Protein AF-A0A699RQ61-F1 (afdb_monomer)

Structure (mmCIF, N/CA/C/O backbone):
data_AF-A0A699RQ61-F1
#
_entry.id   AF-A0A699RQ61-F1
#
loop_
_atom_site.group_PDB
_atom_site.id
_atom_site.type_symbol
_atom_site.label_atom_id
_atom_site.label_alt_id
_atom_site.label_comp_id
_atom_site.label_asym_id
_atom_site.label_entity_id
_atom_site.label_seq_id
_atom_site.pdbx_PDB_ins_code
_atom_site.Cartn_x
_atom_site.Cartn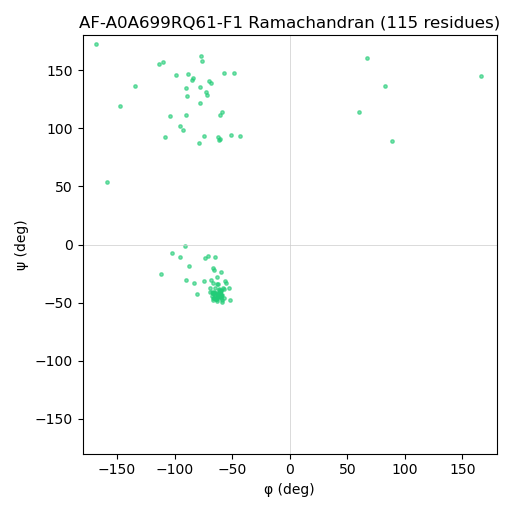_y
_atom_site.Cartn_z
_atom_site.occupancy
_atom_site.B_iso_or_equiv
_atom_site.auth_seq_id
_atom_site.auth_comp_id
_atom_site.auth_asym_id
_atom_site.auth_atom_id
_atom_site.pdbx_PDB_model_num
ATOM 1 N N . PHE A 1 1 ? 15.599 -38.961 -57.613 1.00 45.06 1 PHE A N 1
ATOM 2 C CA . PHE A 1 1 ? 15.545 -37.673 -58.324 1.00 45.06 1 PHE A CA 1
ATOM 3 C C . PHE A 1 1 ? 16.041 -36.594 -57.373 1.00 45.06 1 PHE A C 1
ATOM 5 O O . PHE A 1 1 ? 15.397 -36.351 -56.363 1.00 45.06 1 PHE A O 1
ATOM 12 N N . ARG A 1 2 ? 17.267 -36.105 -57.603 1.00 46.19 2 ARG A N 1
ATOM 13 C CA . ARG A 1 2 ? 17.921 -35.029 -56.843 1.00 46.19 2 ARG A CA 1
ATOM 14 C C . ARG A 1 2 ? 17.550 -33.711 -57.520 1.00 46.19 2 ARG A C 1
ATOM 16 O O . ARG A 1 2 ? 18.055 -33.476 -58.610 1.00 46.19 2 ARG A O 1
ATOM 23 N N . ASP A 1 3 ? 16.749 -32.876 -56.872 1.00 45.38 3 ASP A N 1
ATOM 24 C CA . ASP A 1 3 ? 16.648 -31.461 -57.237 1.00 45.38 3 ASP A CA 1
ATOM 25 C C . ASP A 1 3 ? 17.592 -30.676 -56.330 1.00 45.38 3 ASP A C 1
ATOM 27 O O . ASP A 1 3 ? 17.337 -30.479 -55.143 1.00 45.38 3 ASP A O 1
ATOM 31 N N . SER A 1 4 ? 18.739 -30.305 -56.893 1.00 57.41 4 SER A N 1
ATOM 32 C CA . SER A 1 4 ? 19.720 -29.423 -56.272 1.00 57.41 4 SER A CA 1
ATOM 33 C C . SER A 1 4 ? 19.583 -28.061 -56.937 1.00 57.41 4 SER A C 1
ATOM 35 O O . SER A 1 4 ? 19.897 -27.916 -58.113 1.00 57.41 4 SER A O 1
ATOM 37 N N . TYR A 1 5 ? 19.083 -27.078 -56.196 1.00 56.44 5 TYR A N 1
ATOM 38 C CA . TYR A 1 5 ? 19.019 -25.691 -56.642 1.00 56.44 5 TYR A CA 1
ATOM 39 C C . TYR A 1 5 ? 20.411 -25.053 -56.501 1.00 56.44 5 TYR A C 1
ATOM 41 O O . TYR A 1 5 ? 20.965 -25.029 -55.401 1.00 56.44 5 TYR A O 1
ATOM 49 N N . GLU A 1 6 ? 20.983 -24.552 -57.599 1.00 54.09 6 GLU A N 1
ATOM 50 C CA . GLU A 1 6 ? 22.191 -23.716 -57.591 1.00 54.09 6 GLU A CA 1
ATOM 51 C C . GLU A 1 6 ? 21.807 -22.234 -57.463 1.00 54.09 6 GLU A C 1
ATOM 53 O O . GLU A 1 6 ? 20.994 -21.719 -58.229 1.00 54.09 6 GLU A O 1
ATOM 58 N N . ALA A 1 7 ? 22.405 -21.538 -56.494 1.00 52.31 7 ALA A N 1
ATOM 59 C CA . ALA A 1 7 ? 22.310 -20.086 -56.369 1.00 52.31 7 ALA A CA 1
ATOM 60 C C . ALA A 1 7 ? 23.460 -19.413 -57.149 1.00 52.31 7 ALA A C 1
ATOM 62 O O . ALA A 1 7 ? 24.608 -19.838 -56.985 1.00 52.31 7 ALA A O 1
ATOM 63 N N . PRO A 1 8 ? 23.205 -18.351 -57.939 1.00 48.06 8 PRO A N 1
ATOM 64 C CA . PRO A 1 8 ? 24.269 -17.590 -58.584 1.00 48.06 8 PRO A CA 1
ATOM 65 C C . PRO A 1 8 ? 25.070 -16.794 -57.552 1.00 48.06 8 PRO A C 1
ATOM 67 O O . PRO A 1 8 ? 24.506 -16.219 -56.618 1.00 48.06 8 PRO A O 1
ATOM 70 N N . LYS A 1 9 ? 26.385 -16.737 -57.752 1.00 43.34 9 LYS A N 1
ATOM 71 C CA . LYS A 1 9 ? 27.310 -15.909 -56.985 1.00 43.34 9 LYS A CA 1
ATOM 72 C C . LYS A 1 9 ? 27.857 -14.756 -57.857 1.00 43.34 9 LYS A C 1
ATOM 74 O O . LYS A 1 9 ? 27.974 -14.930 -59.068 1.00 43.34 9 LYS A O 1
ATOM 79 N N . GLU A 1 10 ? 28.304 -13.696 -57.165 1.00 40.94 10 GLU A N 1
ATOM 80 C CA . GLU A 1 10 ? 29.367 -12.720 -57.549 1.00 40.94 10 GLU A CA 1
ATOM 81 C C . GLU A 1 10 ? 28.868 -11.580 -58.479 1.00 40.94 10 GLU A C 1
ATOM 83 O O . GLU A 1 10 ? 28.096 -11.822 -59.395 1.00 40.94 10 GLU A O 1
ATOM 88 N N . ASP A 1 11 ? 29.189 -10.288 -58.340 1.00 38.84 11 ASP A N 1
ATOM 89 C CA . ASP A 1 11 ? 30.093 -9.558 -57.447 1.00 38.84 11 ASP A CA 1
ATOM 90 C C . ASP A 1 11 ? 29.847 -8.031 -57.531 1.00 38.84 11 ASP A C 1
ATOM 92 O O . ASP A 1 11 ? 29.077 -7.530 -58.349 1.00 38.84 11 ASP A O 1
ATOM 96 N N . ALA A 1 12 ? 30.522 -7.311 -56.635 1.00 46.47 12 ALA A N 1
ATOM 97 C CA . ALA A 1 12 ? 30.447 -5.892 -56.290 1.00 46.47 12 ALA A CA 1
ATOM 98 C C . ALA A 1 12 ? 30.467 -4.831 -57.418 1.00 46.47 12 ALA A C 1
ATOM 100 O O . ALA A 1 12 ? 31.248 -4.899 -58.363 1.00 46.47 12 ALA A O 1
ATOM 101 N N . ALA A 1 13 ? 29.757 -3.718 -57.169 1.00 39.75 13 ALA A N 1
ATOM 102 C CA . ALA A 1 13 ? 30.168 -2.379 -57.600 1.00 39.75 13 ALA A CA 1
ATOM 103 C C . ALA A 1 13 ? 29.720 -1.296 -56.593 1.00 39.75 13 ALA A C 1
ATOM 105 O O . ALA A 1 13 ? 28.540 -1.108 -56.302 1.00 39.75 13 ALA A O 1
ATOM 106 N N . THR A 1 14 ? 30.720 -0.604 -56.057 1.00 36.28 14 THR A N 1
ATOM 107 C CA . THR A 1 14 ? 30.697 0.557 -55.157 1.00 36.28 14 THR A CA 1
ATOM 108 C C . THR A 1 14 ? 30.164 1.817 -55.852 1.00 36.28 14 THR A C 1
ATOM 110 O O . THR A 1 14 ? 30.605 2.097 -56.961 1.00 36.28 14 THR A O 1
ATOM 113 N N . ALA A 1 15 ? 29.325 2.628 -55.185 1.00 36.41 15 ALA A N 1
ATOM 114 C CA . ALA A 1 15 ? 29.642 4.028 -54.828 1.00 36.41 15 ALA A CA 1
ATOM 115 C C . ALA A 1 15 ? 28.434 4.875 -54.368 1.00 36.41 15 ALA A C 1
ATOM 117 O O . ALA A 1 15 ? 27.353 4.842 -54.944 1.00 36.41 15 ALA A O 1
ATOM 118 N N . SER A 1 16 ? 28.760 5.762 -53.422 1.00 38.12 16 SER A N 1
ATOM 119 C CA . SER A 1 16 ? 28.262 7.138 -53.288 1.00 38.12 16 SER A CA 1
ATOM 120 C C . SER A 1 16 ? 26.980 7.406 -52.486 1.00 38.12 16 SER A C 1
ATOM 122 O O . SER A 1 16 ? 25.876 7.494 -53.004 1.00 38.12 16 SER A O 1
ATOM 124 N N . ASP A 1 17 ? 27.225 7.613 -51.192 1.00 37.31 17 ASP A N 1
ATOM 125 C CA . ASP A 1 17 ? 26.900 8.823 -50.425 1.00 37.31 17 ASP A CA 1
ATOM 126 C C . ASP A 1 17 ? 25.438 9.294 -50.292 1.00 37.31 17 ASP A C 1
ATOM 128 O O . ASP A 1 17 ? 24.787 9.788 -51.208 1.00 37.31 17 ASP A O 1
ATOM 132 N N . GLY A 1 18 ? 24.970 9.232 -49.046 1.00 40.03 18 GLY A N 1
ATOM 133 C CA . GLY A 1 18 ? 23.689 9.741 -48.572 1.00 40.03 18 GLY A CA 1
ATOM 134 C C . GLY A 1 18 ? 23.747 9.959 -47.064 1.00 40.03 18 GLY A C 1
ATOM 135 O O . GLY A 1 18 ? 22.958 9.404 -46.302 1.00 40.03 18 GLY A O 1
ATOM 136 N N . PHE A 1 19 ? 24.750 10.717 -46.620 1.00 45.16 19 PHE A N 1
ATOM 137 C CA . PHE A 1 19 ? 24.949 11.148 -45.241 1.00 45.16 19 PHE A CA 1
ATOM 138 C C . PHE A 1 19 ? 23.771 12.002 -44.743 1.00 45.16 19 PHE A C 1
ATOM 140 O O . PHE A 1 19 ? 23.779 13.227 -44.822 1.00 45.16 19 PHE A O 1
ATOM 147 N N . ALA A 1 20 ? 22.772 11.358 -44.142 1.00 42.72 20 ALA A N 1
ATOM 148 C CA . ALA A 1 20 ? 21.842 12.005 -43.225 1.00 42.72 20 ALA A CA 1
ATOM 149 C C . ALA A 1 20 ? 22.150 11.521 -41.803 1.00 42.72 20 ALA A C 1
ATOM 151 O O . ALA A 1 20 ? 21.666 10.487 -41.344 1.00 42.72 20 ALA A O 1
ATOM 152 N N . LYS A 1 21 ? 23.002 12.288 -41.110 1.00 52.03 21 LYS A N 1
ATOM 153 C CA . LYS A 1 21 ? 23.309 12.192 -39.675 1.00 52.03 21 LYS A CA 1
ATOM 154 C C . LYS A 1 21 ? 22.036 11.982 -38.840 1.00 52.03 21 LYS A C 1
ATOM 156 O O . LYS A 1 21 ? 21.441 12.939 -38.350 1.00 52.03 21 LYS A O 1
ATOM 161 N N . LYS A 1 22 ? 21.684 10.732 -38.539 1.00 47.88 22 LYS A N 1
ATOM 162 C CA . LYS A 1 22 ? 21.016 10.416 -37.274 1.00 47.88 22 LYS A CA 1
ATOM 163 C C . LYS A 1 22 ? 22.110 10.035 -36.300 1.00 47.88 22 LYS A C 1
ATOM 165 O O . LYS A 1 22 ? 22.652 8.938 -36.346 1.00 47.88 22 LYS A O 1
ATOM 170 N N . LYS A 1 23 ? 22.482 11.025 -35.487 1.00 43.88 23 LYS A N 1
ATOM 171 C CA . LYS A 1 23 ? 23.455 10.948 -34.398 1.00 43.88 23 LYS A CA 1
ATOM 172 C C . LYS A 1 23 ? 23.085 9.758 -33.514 1.00 43.88 23 LYS A C 1
ATOM 174 O O . LYS A 1 23 ? 22.209 9.856 -32.659 1.00 43.88 23 LYS A O 1
ATOM 179 N N . GLY A 1 24 ? 23.711 8.622 -33.810 1.00 43.56 24 GLY A N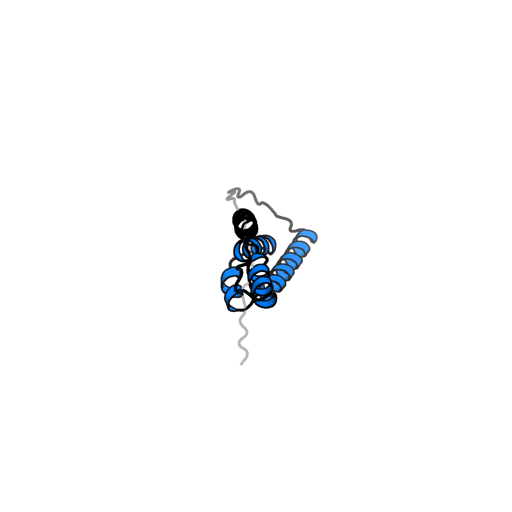 1
ATOM 180 C CA . GLY A 1 24 ? 23.571 7.390 -33.067 1.00 43.56 24 GLY A CA 1
ATOM 181 C C . GLY A 1 24 ? 23.990 7.661 -31.637 1.00 43.56 24 GLY A C 1
ATOM 182 O O . GLY A 1 24 ? 25.152 7.952 -31.360 1.00 43.56 24 GLY A O 1
ATOM 183 N N . ARG A 1 25 ? 23.036 7.576 -30.714 1.00 46.50 25 ARG A N 1
ATOM 184 C CA . ARG A 1 25 ? 23.386 7.252 -29.343 1.00 46.50 25 ARG A CA 1
ATOM 185 C C . ARG A 1 25 ? 23.607 5.748 -29.343 1.00 46.50 25 ARG A C 1
ATOM 187 O O . ARG A 1 25 ? 22.668 4.987 -29.139 1.00 46.50 25 ARG A O 1
ATOM 194 N N . THR A 1 26 ? 24.833 5.331 -29.642 1.00 43.16 26 THR A N 1
ATOM 195 C CA . THR A 1 26 ? 25.306 3.988 -29.312 1.00 43.16 26 THR A CA 1
ATOM 196 C C . THR A 1 26 ? 25.240 3.887 -27.794 1.00 43.16 26 THR A C 1
ATOM 198 O O . THR A 1 26 ? 26.146 4.319 -27.087 1.00 43.16 26 THR A O 1
ATOM 201 N N . VAL A 1 27 ? 24.098 3.438 -27.275 1.00 55.00 27 VAL A N 1
ATOM 202 C CA . VAL A 1 27 ? 23.961 3.068 -25.871 1.00 55.00 27 VAL A CA 1
ATOM 203 C C . VAL A 1 27 ? 24.680 1.734 -25.756 1.00 55.00 27 VAL A C 1
ATOM 205 O O . VAL A 1 27 ? 24.115 0.689 -26.062 1.00 55.00 27 VAL A O 1
ATOM 208 N N . THR A 1 28 ? 25.960 1.774 -25.397 1.00 54.16 28 THR A N 1
ATOM 209 C CA . THR A 1 28 ? 26.676 0.595 -24.915 1.00 54.16 28 THR A CA 1
ATOM 210 C C . THR A 1 28 ? 25.982 0.159 -23.629 1.00 54.16 28 THR A C 1
ATOM 212 O O . THR A 1 28 ? 26.256 0.712 -22.566 1.00 54.16 28 THR A O 1
ATOM 215 N N . VAL A 1 29 ? 25.015 -0.756 -23.739 1.00 67.94 29 VAL A N 1
ATOM 216 C CA . VAL A 1 29 ? 24.378 -1.387 -22.580 1.00 67.94 29 VAL A CA 1
ATOM 217 C C . VAL A 1 29 ? 25.482 -2.114 -21.830 1.00 67.94 29 VAL A C 1
ATOM 219 O O . VAL A 1 29 ? 26.079 -3.057 -22.350 1.00 67.94 29 VAL A O 1
ATOM 222 N N . THR A 1 30 ? 25.807 -1.618 -20.643 1.00 79.94 30 THR A N 1
ATOM 223 C CA . THR A 1 30 ? 26.854 -2.208 -19.814 1.00 79.94 30 THR A CA 1
ATOM 224 C C . THR A 1 30 ? 26.328 -3.486 -19.156 1.00 79.94 30 THR A C 1
ATOM 226 O O . THR A 1 30 ? 25.118 -3.674 -18.994 1.00 79.94 30 THR A O 1
ATOM 229 N N . THR A 1 31 ? 27.222 -4.385 -18.739 1.00 80.19 31 THR A N 1
ATOM 230 C CA . THR A 1 31 ? 26.842 -5.602 -17.996 1.00 80.19 31 THR A CA 1
ATOM 231 C C . THR A 1 31 ? 26.025 -5.271 -16.739 1.00 80.19 31 THR A C 1
ATOM 233 O O . THR A 1 31 ? 25.098 -6.001 -16.384 1.00 80.19 31 THR A O 1
ATOM 236 N N . GLU A 1 32 ? 26.318 -4.132 -16.108 1.00 84.38 32 GLU A N 1
ATOM 237 C CA . GLU A 1 32 ? 25.577 -3.609 -14.959 1.00 84.38 32 GLU A CA 1
ATOM 238 C C . GLU A 1 32 ? 24.132 -3.237 -15.314 1.00 84.38 32 GLU A C 1
ATOM 240 O O . GLU A 1 32 ? 23.214 -3.549 -14.555 1.00 84.38 32 GLU A O 1
ATOM 245 N N . ASP A 1 33 ? 23.900 -2.617 -16.473 1.00 88.31 33 ASP A N 1
ATOM 246 C CA . ASP A 1 33 ? 22.554 -2.246 -16.926 1.00 88.31 33 ASP A CA 1
ATOM 247 C C . ASP A 1 33 ? 21.698 -3.486 -17.199 1.00 88.31 33 ASP A C 1
ATOM 249 O O . ASP A 1 33 ? 20.544 -3.562 -16.772 1.00 88.31 33 ASP A O 1
ATOM 253 N N . MET A 1 34 ? 22.282 -4.514 -17.823 1.00 89.38 34 MET A N 1
ATOM 254 C CA . MET A 1 34 ? 21.629 -5.818 -17.985 1.00 89.38 34 MET A CA 1
ATOM 255 C C . MET A 1 34 ? 21.267 -6.454 -16.639 1.00 89.38 34 MET A C 1
ATOM 257 O O . MET A 1 34 ? 20.196 -7.051 -16.504 1.00 89.38 34 MET A O 1
ATOM 261 N N . GLN A 1 35 ? 22.136 -6.335 -15.634 1.00 93.88 35 GLN A N 1
ATOM 262 C CA . GLN A 1 35 ? 21.872 -6.868 -14.300 1.00 93.88 35 GLN A CA 1
ATOM 263 C C . GLN A 1 35 ? 20.762 -6.091 -13.578 1.00 93.88 35 GLN A C 1
ATOM 265 O O . GLN A 1 35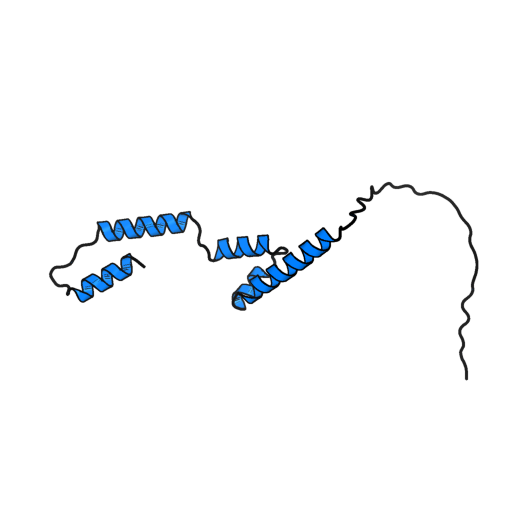 ? 19.879 -6.706 -12.976 1.00 93.88 35 GLN A O 1
ATOM 270 N N . LYS A 1 36 ? 20.742 -4.759 -13.694 1.00 91.38 36 LYS A N 1
ATOM 271 C CA . LYS A 1 36 ? 19.663 -3.911 -13.162 1.00 91.38 36 LYS A CA 1
ATOM 272 C C . LYS A 1 36 ? 18.310 -4.258 -13.788 1.00 91.38 36 LYS A C 1
ATOM 274 O O . LYS A 1 36 ? 17.342 -4.418 -13.051 1.00 91.38 36 LYS A O 1
ATOM 279 N N . ILE A 1 37 ? 18.252 -4.469 -15.106 1.00 91.94 37 ILE A N 1
ATOM 280 C CA . ILE A 1 37 ? 17.022 -4.884 -15.805 1.00 91.94 37 ILE A CA 1
ATOM 281 C C . ILE A 1 37 ? 16.529 -6.244 -15.294 1.00 91.94 37 ILE A C 1
ATOM 283 O O . ILE A 1 37 ? 15.344 -6.400 -15.004 1.00 91.94 37 ILE A O 1
ATOM 287 N N . LYS A 1 38 ? 17.424 -7.226 -15.124 1.00 94.75 38 LYS A N 1
ATOM 288 C CA . LYS A 1 38 ? 17.058 -8.542 -14.564 1.00 94.75 38 LYS A CA 1
ATOM 289 C C . LYS A 1 38 ? 16.467 -8.421 -13.160 1.00 94.75 38 LYS A C 1
ATOM 291 O O . LYS A 1 38 ? 15.466 -9.071 -12.856 1.00 94.75 38 LYS A O 1
ATOM 296 N N . ASN A 1 39 ? 17.073 -7.590 -12.317 1.00 95.69 39 ASN A N 1
ATOM 297 C CA . ASN A 1 39 ? 16.601 -7.367 -10.956 1.00 95.69 39 ASN A CA 1
ATOM 298 C C . ASN A 1 39 ? 15.235 -6.672 -10.935 1.00 95.69 39 ASN A C 1
ATOM 300 O O . ASN A 1 39 ? 14.368 -7.089 -10.171 1.00 95.69 39 ASN A O 1
ATOM 304 N N . ASP A 1 40 ? 15.018 -5.676 -11.798 1.00 96.12 40 ASP A N 1
ATOM 305 C CA . ASP A 1 40 ? 13.729 -4.987 -11.917 1.00 96.12 40 ASP A CA 1
ATOM 306 C C . ASP A 1 40 ? 12.617 -5.940 -12.380 1.00 96.12 40 ASP A C 1
ATOM 308 O O . ASP A 1 40 ? 11.563 -6.009 -11.749 1.00 96.12 40 ASP A O 1
ATOM 312 N N . VAL A 1 41 ? 12.875 -6.771 -13.398 1.00 96.62 41 VAL A N 1
ATOM 313 C CA . VAL A 1 41 ? 11.916 -7.786 -13.873 1.00 96.62 41 VAL A CA 1
ATOM 314 C C . VAL A 1 41 ? 11.564 -8.778 -12.764 1.00 96.62 41 VAL A C 1
ATOM 316 O O . VAL A 1 41 ? 10.387 -9.099 -12.566 1.00 96.62 41 VAL A O 1
ATOM 319 N N . LYS A 1 42 ? 12.566 -9.245 -12.010 1.00 97.44 42 LYS A N 1
ATOM 320 C CA . LYS A 1 42 ? 12.351 -10.158 -10.884 1.00 97.44 42 LYS A CA 1
ATOM 321 C C . LYS A 1 42 ? 11.521 -9.494 -9.786 1.00 97.44 42 LYS A C 1
ATOM 323 O O . LYS A 1 42 ? 10.528 -10.069 -9.355 1.00 97.44 42 LYS A O 1
ATOM 328 N N . ALA A 1 43 ? 11.880 -8.276 -9.382 1.00 97.38 43 ALA A N 1
ATOM 329 C CA . ALA A 1 43 ? 11.154 -7.519 -8.367 1.00 97.38 43 ALA A CA 1
ATOM 330 C C . ALA A 1 43 ? 9.701 -7.251 -8.787 1.00 97.38 43 ALA A C 1
ATOM 332 O O . ALA A 1 43 ? 8.782 -7.498 -8.010 1.00 97.38 43 ALA A O 1
ATOM 333 N N . ARG A 1 44 ? 9.476 -6.828 -10.035 1.00 96.75 44 ARG A N 1
ATOM 334 C CA . ARG A 1 44 ? 8.138 -6.590 -10.589 1.00 96.75 44 ARG A CA 1
ATOM 335 C C . ARG A 1 44 ? 7.285 -7.858 -10.580 1.00 96.75 44 ARG A C 1
ATOM 337 O O . ARG A 1 44 ? 6.124 -7.802 -10.187 1.00 96.75 44 ARG A O 1
ATOM 344 N N . THR A 1 45 ? 7.862 -8.993 -10.970 1.00 96.44 45 THR A N 1
ATOM 345 C CA . THR A 1 45 ? 7.163 -10.288 -10.968 1.00 96.44 45 THR A CA 1
ATOM 346 C C . THR A 1 45 ? 6.785 -10.704 -9.548 1.00 96.44 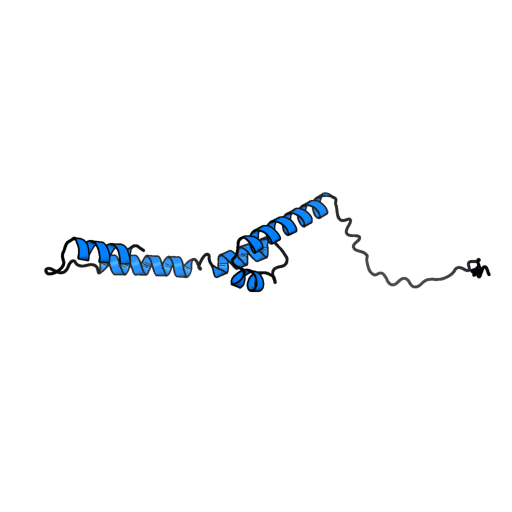45 THR A C 1
ATOM 348 O O . THR A 1 45 ? 5.631 -11.039 -9.304 1.00 96.44 45 THR A O 1
ATOM 351 N N . THR A 1 46 ? 7.711 -10.608 -8.590 1.00 96.94 46 THR A N 1
ATOM 352 C CA . THR A 1 46 ? 7.429 -10.912 -7.178 1.00 96.94 46 THR A CA 1
ATOM 353 C C . THR A 1 46 ? 6.332 -10.012 -6.606 1.00 96.94 46 THR A C 1
ATOM 355 O O . THR A 1 46 ? 5.423 -10.504 -5.943 1.00 96.94 46 THR A O 1
ATOM 358 N N . LEU A 1 47 ? 6.379 -8.704 -6.886 1.00 95.75 47 LEU A N 1
ATOM 359 C CA . LEU A 1 47 ? 5.360 -7.756 -6.428 1.00 95.75 47 LEU A CA 1
ATOM 360 C C . LEU A 1 47 ? 3.977 -8.082 -7.004 1.00 95.75 47 LEU A C 1
ATOM 362 O O . LEU A 1 47 ? 3.004 -8.061 -6.260 1.00 95.75 47 LEU A O 1
ATOM 366 N N . LEU A 1 48 ? 3.875 -8.430 -8.290 1.00 95.19 48 LEU A N 1
ATOM 367 C CA . LEU A 1 48 ? 2.599 -8.840 -8.886 1.00 95.19 48 LEU A CA 1
ATOM 368 C C . LEU A 1 48 ? 2.069 -10.132 -8.256 1.00 95.19 48 LEU A C 1
ATOM 370 O O . LEU A 1 48 ? 0.914 -10.168 -7.852 1.00 95.19 48 LEU A O 1
ATOM 374 N N . LEU A 1 49 ? 2.913 -11.155 -8.096 1.00 94.56 49 LEU A N 1
ATOM 375 C CA . LEU A 1 49 ? 2.504 -12.435 -7.502 1.00 94.56 49 LEU A CA 1
ATOM 376 C C . LEU A 1 49 ? 2.103 -12.326 -6.024 1.00 94.56 49 LEU A C 1
ATOM 378 O O . LEU A 1 49 ? 1.369 -13.172 -5.528 1.00 94.56 49 LEU A O 1
ATOM 382 N N . SER A 1 50 ? 2.564 -11.291 -5.317 1.00 94.06 50 SER A N 1
ATOM 383 C CA . SER A 1 50 ? 2.148 -11.025 -3.934 1.00 94.06 50 SER A CA 1
ATOM 384 C C . SER A 1 50 ? 0.725 -10.461 -3.813 1.00 94.06 50 SER A C 1
ATOM 386 O O . SER A 1 50 ? 0.188 -10.381 -2.709 1.00 94.06 50 SER A O 1
ATOM 388 N N . LEU A 1 51 ? 0.115 -10.058 -4.933 1.00 92.81 51 LEU A N 1
ATOM 389 C CA . LEU A 1 51 ? -1.236 -9.511 -4.981 1.00 92.81 51 LEU A CA 1
ATOM 390 C C . LEU A 1 51 ? -2.251 -10.589 -5.395 1.00 92.81 51 LEU A C 1
ATOM 392 O O . LEU A 1 51 ? -1.938 -11.404 -6.265 1.00 92.81 51 LEU A O 1
ATOM 396 N N . PRO A 1 52 ? -3.489 -10.543 -4.866 1.00 91.44 52 PRO A N 1
ATOM 397 C CA . PRO A 1 52 ? -4.607 -11.324 -5.394 1.00 91.44 52 PRO A CA 1
ATOM 398 C C . PRO A 1 52 ? -4.869 -11.031 -6.879 1.00 91.44 52 PRO A C 1
ATOM 400 O O . PRO A 1 52 ? -4.719 -9.886 -7.321 1.00 91.44 52 PRO A O 1
ATOM 403 N N . ASP A 1 53 ? -5.329 -12.034 -7.628 1.00 89.06 53 ASP A N 1
ATOM 404 C CA . ASP A 1 53 ? -5.515 -11.983 -9.089 1.00 89.06 53 ASP A CA 1
ATOM 405 C C . ASP A 1 53 ? -6.350 -10.781 -9.572 1.00 89.06 53 ASP A C 1
ATOM 407 O O . ASP A 1 53 ? -6.017 -10.148 -10.577 1.00 89.06 53 ASP A O 1
ATOM 411 N N . GLU A 1 54 ? -7.388 -10.385 -8.822 1.00 88.06 54 GLU A N 1
ATOM 412 C CA . GLU A 1 54 ? -8.213 -9.207 -9.141 1.00 88.06 54 GLU A CA 1
ATOM 413 C C . GLU A 1 54 ? -7.377 -7.914 -9.221 1.00 88.06 54 GLU A C 1
ATOM 415 O O . GLU A 1 54 ? -7.610 -7.035 -10.060 1.00 88.06 54 GLU A O 1
ATOM 420 N N . HIS A 1 55 ? -6.381 -7.787 -8.345 1.00 88.56 55 HIS A N 1
ATOM 421 C CA . HIS A 1 55 ? -5.504 -6.628 -8.291 1.00 88.56 55 HIS A CA 1
ATOM 422 C C . HIS A 1 55 ? -4.360 -6.739 -9.305 1.00 88.56 55 HIS A C 1
ATOM 424 O O . HIS A 1 55 ? -3.991 -5.723 -9.897 1.00 88.56 55 HIS A O 1
ATOM 430 N N . GLN A 1 56 ? -3.852 -7.942 -9.590 1.00 91.06 56 GLN A N 1
ATOM 431 C CA . GLN A 1 56 ? -2.746 -8.157 -10.535 1.00 91.06 56 GLN A CA 1
ATOM 432 C C . GLN A 1 56 ? -2.991 -7.505 -11.899 1.00 91.06 56 GLN A C 1
ATOM 434 O O . GLN A 1 56 ? -2.140 -6.760 -12.395 1.00 91.06 56 GLN A O 1
ATOM 439 N N . LEU A 1 57 ? -4.180 -7.705 -12.481 1.00 89.94 57 LEU A N 1
ATOM 440 C CA . LEU A 1 57 ? -4.530 -7.132 -13.784 1.00 89.94 57 LEU A CA 1
ATOM 441 C C . LEU A 1 57 ? -4.471 -5.598 -13.771 1.00 89.94 57 LEU A C 1
ATOM 443 O O . LEU A 1 57 ? -3.939 -4.989 -14.701 1.00 89.94 57 LEU A O 1
ATOM 447 N N . ARG A 1 58 ? -4.927 -4.962 -12.687 1.00 91.44 58 ARG A N 1
ATOM 448 C CA . ARG A 1 58 ? -4.937 -3.494 -12.540 1.00 91.44 58 ARG A CA 1
ATOM 449 C C . ARG A 1 58 ? -3.531 -2.903 -12.417 1.00 91.44 58 ARG A C 1
ATOM 451 O O . ARG A 1 58 ? -3.300 -1.770 -12.852 1.00 91.44 58 ARG A O 1
ATOM 458 N N . PHE A 1 59 ? -2.602 -3.664 -11.844 1.00 93.81 59 PHE A N 1
ATOM 459 C CA . PHE A 1 59 ? -1.214 -3.263 -11.620 1.00 93.81 59 PHE A CA 1
ATOM 460 C C . PHE A 1 59 ? -0.247 -3.724 -12.728 1.00 93.81 59 PHE A C 1
ATOM 462 O O . PHE A 1 59 ? 0.872 -3.220 -12.817 1.00 93.81 59 PHE A O 1
ATOM 469 N N . SER A 1 60 ? -0.677 -4.597 -13.643 1.00 91.56 60 SER A N 1
ATOM 470 C CA . SER A 1 60 ? 0.147 -5.095 -14.759 1.00 91.56 60 SER A CA 1
ATOM 471 C C . SER A 1 60 ? 0.665 -4.000 -15.711 1.00 91.56 60 SER A C 1
ATOM 473 O O . SER A 1 60 ? 1.702 -4.170 -16.352 1.00 91.56 60 SER A O 1
ATOM 475 N N . LYS A 1 61 ? -0.007 -2.843 -15.768 1.00 93.62 61 LYS A N 1
ATOM 476 C CA . LYS A 1 61 ? 0.336 -1.699 -16.633 1.00 93.62 61 LYS A CA 1
ATOM 477 C C . LYS A 1 61 ? 1.653 -0.988 -16.291 1.00 93.62 61 LYS A C 1
ATOM 479 O O . LYS A 1 61 ? 2.181 -0.270 -17.138 1.00 93.62 61 LYS A O 1
ATOM 484 N N . TYR A 1 62 ? 2.165 -1.138 -15.068 1.00 95.81 62 TYR A N 1
ATOM 485 C CA . TYR A 1 62 ? 3.397 -0.469 -14.633 1.00 95.81 62 TYR A CA 1
ATOM 486 C C . TYR A 1 62 ? 4.619 -1.187 -15.198 1.00 95.81 62 TYR A C 1
ATOM 488 O O . TYR A 1 62 ? 4.658 -2.419 -15.188 1.00 95.81 62 TYR A O 1
ATOM 496 N N . LYS A 1 63 ? 5.599 -0.436 -15.717 1.00 94.06 63 LYS A N 1
ATOM 497 C CA . LYS A 1 63 ? 6.730 -1.011 -16.466 1.00 94.06 63 LYS A CA 1
ATOM 498 C C . LYS A 1 63 ? 7.911 -1.359 -15.572 1.00 94.06 63 LYS A C 1
ATOM 500 O O . LYS A 1 63 ? 8.613 -2.315 -15.876 1.00 94.06 63 LYS A O 1
ATOM 505 N N . THR A 1 64 ? 8.090 -0.620 -14.481 1.00 95.62 64 THR A N 1
ATOM 506 C CA . THR A 1 64 ? 9.181 -0.822 -13.518 1.00 95.62 64 THR A CA 1
ATOM 507 C C . THR A 1 64 ? 8.649 -1.287 -12.166 1.00 95.62 64 THR A C 1
ATOM 509 O O . THR A 1 64 ? 7.497 -1.013 -11.808 1.00 95.62 64 THR A O 1
ATOM 512 N N . ALA A 1 65 ? 9.487 -1.968 -11.383 1.00 95.62 65 ALA A N 1
ATOM 513 C CA . ALA A 1 65 ? 9.135 -2.374 -10.023 1.00 95.62 65 ALA A CA 1
ATOM 514 C C . ALA A 1 65 ? 8.872 -1.159 -9.114 1.00 95.62 65 ALA A C 1
ATOM 516 O O . ALA A 1 65 ? 7.992 -1.203 -8.255 1.00 95.62 65 ALA A O 1
ATOM 517 N N . GLN A 1 66 ? 9.587 -0.053 -9.337 1.00 94.81 66 GLN A N 1
ATOM 518 C CA . GLN A 1 66 ? 9.427 1.182 -8.569 1.00 94.81 66 GLN A CA 1
ATOM 519 C C . GLN A 1 66 ? 8.059 1.842 -8.799 1.00 94.81 66 GLN A C 1
ATOM 521 O O . GLN A 1 66 ? 7.384 2.211 -7.837 1.00 94.81 66 GLN A O 1
ATOM 526 N N . GLU A 1 67 ? 7.627 1.980 -10.057 1.00 95.94 67 GLU A N 1
ATOM 527 C CA . GLU A 1 67 ? 6.300 2.521 -10.388 1.00 95.94 67 GLU A CA 1
ATOM 528 C C . GLU A 1 67 ? 5.180 1.644 -9.822 1.00 95.94 67 GLU A C 1
ATOM 530 O O . GLU A 1 67 ? 4.211 2.155 -9.257 1.00 95.94 67 GLU A O 1
ATOM 535 N N . LEU A 1 68 ? 5.341 0.323 -9.947 1.00 96.06 68 LEU A N 1
ATOM 536 C CA . LEU A 1 68 ? 4.416 -0.659 -9.400 1.00 96.06 68 LEU A CA 1
ATOM 537 C C . LEU A 1 68 ? 4.285 -0.509 -7.878 1.00 96.06 68 LEU A C 1
ATOM 539 O O . LEU A 1 68 ? 3.173 -0.403 -7.366 1.00 96.06 68 LEU A O 1
ATOM 543 N N . TRP A 1 69 ? 5.408 -0.436 -7.161 1.00 94.38 69 TRP A N 1
ATOM 544 C CA . TRP A 1 69 ? 5.422 -0.256 -5.710 1.00 94.38 69 TRP A CA 1
ATOM 545 C C . TRP A 1 69 ? 4.739 1.046 -5.276 1.00 94.38 69 TRP A C 1
ATOM 547 O O . TRP A 1 69 ? 3.886 1.037 -4.389 1.00 94.38 69 TRP A O 1
ATOM 557 N N . ALA A 1 70 ? 5.043 2.163 -5.942 1.00 92.75 70 ALA A N 1
ATOM 558 C CA . ALA A 1 70 ? 4.411 3.448 -5.652 1.00 92.75 70 ALA A CA 1
ATOM 559 C C . ALA A 1 70 ? 2.890 3.412 -5.877 1.00 92.75 70 ALA A C 1
ATOM 561 O O . ALA A 1 70 ? 2.127 3.989 -5.098 1.00 92.75 70 ALA A O 1
ATOM 562 N N . ALA A 1 71 ? 2.431 2.713 -6.917 1.00 92.44 71 ALA A N 1
ATOM 563 C CA . ALA A 1 71 ? 1.011 2.536 -7.182 1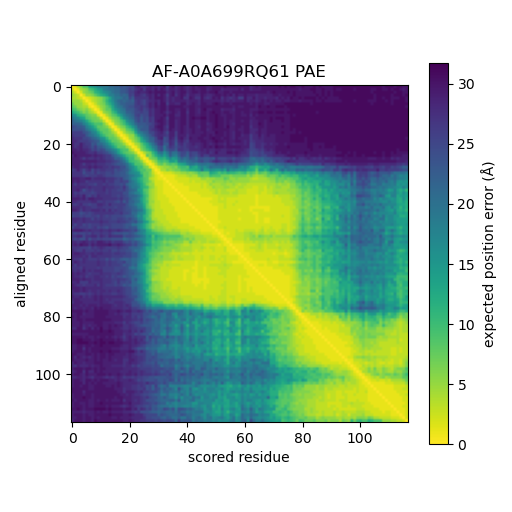.00 92.44 71 ALA A CA 1
ATOM 564 C C . ALA A 1 71 ? 0.324 1.679 -6.110 1.00 92.44 71 ALA A C 1
ATOM 566 O O . ALA A 1 71 ? -0.743 2.059 -5.632 1.00 92.44 71 ALA A O 1
ATOM 567 N N . ILE A 1 72 ? 0.945 0.570 -5.696 1.00 91.44 72 ILE A N 1
ATOM 568 C CA . ILE A 1 72 ? 0.445 -0.287 -4.611 1.00 91.44 72 ILE A CA 1
ATOM 569 C C . ILE A 1 72 ? 0.317 0.530 -3.320 1.00 91.44 72 ILE A C 1
ATOM 571 O O . ILE A 1 72 ? -0.741 0.521 -2.694 1.00 91.44 72 ILE A O 1
ATOM 575 N N . LEU A 1 73 ? 1.342 1.308 -2.960 1.00 88.94 73 LEU A N 1
ATOM 576 C CA . LEU A 1 73 ? 1.300 2.191 -1.791 1.00 88.94 73 LEU A CA 1
ATOM 577 C C . LEU A 1 73 ? 0.196 3.244 -1.895 1.00 88.94 73 LEU A C 1
ATOM 579 O O . LEU A 1 73 ? -0.503 3.499 -0.921 1.00 88.94 73 LEU A O 1
ATOM 583 N N . LYS A 1 74 ? -0.011 3.834 -3.073 1.00 88.06 74 LYS A N 1
ATOM 584 C CA . LYS A 1 74 ? -1.088 4.810 -3.274 1.00 88.06 74 LYS A CA 1
ATOM 585 C C . LYS A 1 74 ? -2.477 4.184 -3.119 1.00 88.06 74 LYS A C 1
ATOM 587 O O . LYS A 1 74 ? -3.380 4.844 -2.613 1.00 88.06 74 LYS A O 1
ATOM 592 N N . THR A 1 75 ? -2.659 2.945 -3.573 1.00 88.06 75 THR A N 1
ATOM 593 C CA . THR A 1 75 ? -3.951 2.248 -3.530 1.00 88.06 75 THR A CA 1
ATOM 594 C C . THR A 1 75 ? -4.252 1.654 -2.155 1.00 88.06 75 THR A C 1
ATOM 596 O O . THR A 1 75 ? -5.379 1.780 -1.690 1.00 88.06 75 THR A O 1
ATOM 599 N N . PHE A 1 76 ? -3.265 1.042 -1.495 1.00 84.75 76 PHE A N 1
ATOM 600 C CA . PHE A 1 76 ? -3.468 0.288 -0.250 1.00 84.75 76 PHE A CA 1
ATOM 601 C C . PHE A 1 76 ? -2.832 0.927 0.984 1.00 84.75 76 PHE A C 1
ATOM 603 O O . PHE A 1 76 ? -3.305 0.711 2.094 1.00 84.75 76 PHE A O 1
ATOM 610 N N . GLY A 1 77 ? -1.782 1.730 0.817 1.00 81.88 77 GLY A N 1
ATOM 611 C CA . GLY A 1 77 ? -1.098 2.397 1.930 1.00 81.88 77 GLY A CA 1
ATOM 612 C C . GLY A 1 77 ? -1.911 3.528 2.565 1.00 81.88 77 GLY A C 1
ATOM 613 O O . GLY A 1 77 ? -1.547 4.019 3.633 1.00 81.88 77 GLY A O 1
ATOM 614 N N . GLY A 1 78 ? -3.023 3.926 1.934 1.00 74.19 78 GLY A N 1
ATOM 615 C CA . GLY A 1 78 ? -3.785 5.111 2.309 1.00 74.19 78 GLY A CA 1
ATOM 616 C C . GLY A 1 78 ? -2.996 6.394 2.033 1.00 74.19 78 GLY A C 1
ATOM 617 O O . GLY A 1 78 ? -1.778 6.390 1.881 1.00 74.19 78 GLY A O 1
ATOM 618 N N . ASN A 1 79 ? -3.683 7.531 1.943 1.00 76.38 79 ASN A N 1
ATOM 619 C CA . ASN A 1 79 ? -2.987 8.813 1.871 1.00 76.38 79 ASN A CA 1
ATOM 620 C C . ASN A 1 79 ? -2.738 9.352 3.298 1.00 76.38 79 ASN A C 1
ATOM 622 O O . ASN A 1 79 ? -3.547 9.137 4.207 1.00 76.38 79 ASN A O 1
ATOM 626 N N . GLU A 1 80 ? -1.625 10.064 3.502 1.00 77.62 80 GLU A N 1
ATOM 627 C CA . GLU A 1 80 ? -1.260 10.635 4.812 1.00 77.62 80 GLU A CA 1
ATOM 628 C C . GLU A 1 80 ? -2.359 11.549 5.381 1.00 77.62 80 GLU A C 1
ATOM 630 O O . GLU A 1 80 ? -2.580 11.596 6.593 1.00 77.62 80 GLU A O 1
ATOM 635 N N . ALA A 1 81 ? -3.113 12.230 4.512 1.00 72.38 81 ALA A N 1
ATOM 636 C CA . ALA A 1 81 ? -4.231 13.070 4.923 1.00 72.38 81 ALA A CA 1
ATOM 637 C C . ALA A 1 81 ? -5.388 12.247 5.520 1.00 72.38 81 ALA A C 1
ATOM 639 O O . ALA A 1 81 ? -5.917 12.611 6.563 1.00 72.38 81 ALA A O 1
ATOM 640 N N . THR A 1 82 ? -5.736 11.098 4.946 1.00 77.31 82 THR A N 1
ATOM 641 C CA . THR A 1 82 ? -6.779 10.184 5.423 1.00 77.31 82 THR A CA 1
ATOM 642 C C . THR A 1 82 ? -6.342 9.514 6.718 1.00 77.31 82 THR A C 1
ATOM 644 O O . THR A 1 82 ? -7.149 9.406 7.639 1.00 77.31 82 THR A O 1
ATOM 647 N N . LYS A 1 83 ? -5.058 9.161 6.856 1.00 82.56 83 LYS A N 1
ATOM 648 C CA . LYS A 1 83 ? -4.493 8.679 8.126 1.00 82.56 83 LYS A CA 1
ATOM 649 C C . LYS A 1 83 ? -4.587 9.745 9.224 1.00 82.56 83 LYS A C 1
ATOM 651 O O . LYS A 1 83 ? -5.006 9.449 10.344 1.00 82.56 83 LYS A O 1
ATOM 656 N N . LYS A 1 84 ? -4.262 11.002 8.899 1.00 86.00 84 LYS A N 1
ATOM 657 C CA . LYS A 1 84 ? -4.376 12.149 9.815 1.00 86.00 84 LYS A CA 1
ATOM 658 C C . LYS A 1 84 ? -5.830 12.441 10.194 1.00 86.00 84 LYS A C 1
ATOM 660 O O . LYS A 1 84 ? -6.113 12.645 11.373 1.00 86.00 84 LYS A O 1
ATOM 665 N N . THR A 1 85 ? -6.752 12.407 9.236 1.00 83.88 85 THR A N 1
ATOM 666 C CA . THR A 1 85 ? -8.187 12.606 9.474 1.00 83.88 85 THR A CA 1
ATOM 667 C C . THR A 1 85 ? -8.773 11.485 10.327 1.00 83.88 85 THR A C 1
ATOM 669 O O . THR A 1 85 ? -9.428 11.793 11.318 1.00 83.88 85 THR A O 1
ATOM 672 N N . LYS A 1 86 ? -8.469 10.207 10.039 1.00 85.62 86 LYS A N 1
ATOM 673 C CA . LYS A 1 86 ? -8.900 9.073 10.880 1.00 85.62 86 LYS A CA 1
ATOM 674 C C . LYS A 1 86 ? -8.401 9.241 12.319 1.00 85.62 86 LYS A C 1
ATOM 676 O O . LYS A 1 86 ? -9.190 9.146 13.252 1.00 85.62 86 LYS A O 1
ATOM 681 N N . LYS A 1 87 ? -7.125 9.596 12.507 1.00 88.25 87 LYS A N 1
ATOM 682 C CA . LYS A 1 87 ? -6.548 9.853 13.838 1.00 88.25 87 LYS A CA 1
ATOM 683 C C . LYS A 1 87 ? -7.237 11.007 14.576 1.00 88.25 87 LYS A C 1
ATOM 685 O O . LYS A 1 87 ? -7.450 10.922 15.781 1.00 88.25 87 LYS A O 1
ATOM 690 N N . ASN A 1 88 ? -7.569 12.095 13.882 1.00 90.56 88 ASN A N 1
ATOM 691 C CA . ASN A 1 88 ? -8.290 13.218 14.488 1.00 90.56 88 ASN A CA 1
ATOM 692 C C . ASN A 1 88 ? -9.726 12.837 14.867 1.00 90.56 88 ASN A C 1
ATOM 694 O O . ASN A 1 88 ? -10.172 13.189 15.955 1.00 90.56 88 ASN A O 1
ATOM 698 N N . LEU A 1 89 ? -10.412 12.075 14.015 1.00 90.25 89 LEU A N 1
ATOM 699 C CA . LEU A 1 89 ? -11.762 11.587 14.279 1.00 90.25 89 LEU A CA 1
ATOM 700 C C . LEU A 1 89 ? -11.792 10.671 15.512 1.00 90.25 89 LEU A C 1
ATOM 702 O O . LEU A 1 89 ? -12.619 10.865 16.396 1.00 90.25 89 LEU A O 1
ATOM 706 N N . GLN A 1 90 ? -10.836 9.747 15.644 1.00 91.38 90 GLN A N 1
ATOM 707 C CA . GLN A 1 90 ? -10.699 8.904 16.840 1.00 91.38 90 GLN A CA 1
ATOM 708 C C . GLN A 1 90 ? -10.471 9.734 18.113 1.00 91.38 90 GLN A C 1
ATOM 710 O O . GLN A 1 90 ? -11.114 9.488 19.130 1.00 91.38 90 GLN A O 1
ATOM 715 N N . LYS A 1 91 ? -9.610 10.763 18.060 1.00 90.19 91 LYS A N 1
ATOM 716 C CA . LYS A 1 91 ? -9.409 11.686 19.194 1.00 90.19 91 LYS A CA 1
ATOM 717 C C . LYS A 1 91 ? -10.693 12.414 19.580 1.00 90.19 91 LYS A C 1
ATOM 719 O O . LYS A 1 91 ? -10.954 12.579 20.767 1.00 90.19 91 LYS A O 1
ATOM 724 N N . GLN A 1 92 ? -11.481 12.844 18.596 1.00 93.00 92 GLN A N 1
ATOM 725 C CA . GLN A 1 92 ? -12.769 13.485 18.837 1.00 93.00 92 GLN A CA 1
ATOM 726 C C . GLN A 1 92 ? -13.766 12.504 19.466 1.00 93.00 92 GLN A C 1
ATOM 728 O O . GLN A 1 92 ? -14.396 12.845 20.462 1.00 93.00 92 GLN A O 1
ATOM 733 N N . HIS A 1 93 ? -13.882 11.280 18.940 1.00 91.50 93 HIS A N 1
ATOM 734 C CA . HIS A 1 93 ? -14.749 10.249 19.518 1.00 91.50 93 HIS A CA 1
ATOM 735 C C . HIS A 1 93 ? -14.349 9.890 20.947 1.00 91.50 93 HIS A C 1
ATOM 737 O O . HIS A 1 93 ? -15.223 9.757 21.796 1.00 91.50 93 HIS A O 1
ATOM 743 N N . TYR A 1 94 ? -13.049 9.800 21.231 1.00 90.56 94 TYR A N 1
ATOM 744 C CA . TYR A 1 94 ? -12.548 9.573 22.582 1.00 90.56 94 TYR A CA 1
ATOM 745 C C . TYR A 1 94 ? -12.839 10.758 23.514 1.00 90.56 94 TYR A C 1
ATOM 747 O O . TYR A 1 94 ? -13.334 10.564 24.617 1.00 90.56 94 TYR A O 1
ATOM 755 N N . GLY A 1 95 ? -12.593 11.997 23.072 1.00 90.94 95 GLY A N 1
ATOM 756 C CA . GLY A 1 95 ? -12.902 13.199 23.858 1.00 90.94 95 GLY A CA 1
ATOM 757 C C . GLY A 1 95 ? -1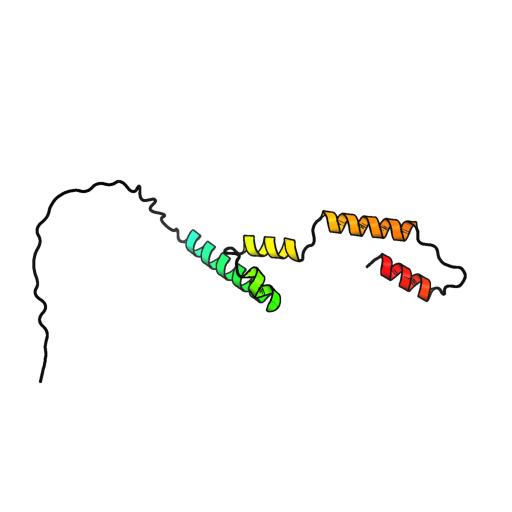4.399 13.373 24.146 1.00 90.94 95 GLY A C 1
ATOM 758 O O . GLY A 1 95 ? -14.768 13.935 25.173 1.00 90.94 95 GLY A O 1
ATOM 759 N N . ASN A 1 96 ? -15.252 12.844 23.268 1.00 91.50 96 ASN A N 1
ATOM 760 C CA . ASN A 1 96 ? -16.706 12.837 23.420 1.00 91.50 96 ASN A CA 1
ATOM 761 C C . ASN A 1 96 ? -17.235 11.580 24.132 1.00 91.50 96 ASN A C 1
ATOM 763 O O . ASN A 1 96 ? -18.447 11.459 24.321 1.00 91.50 96 ASN A O 1
ATOM 767 N N . PHE A 1 97 ? -16.366 10.638 24.506 1.00 91.38 97 PHE A N 1
ATOM 768 C CA . PHE A 1 97 ? -16.782 9.390 25.126 1.00 91.38 97 PHE A CA 1
ATOM 769 C C . PHE A 1 97 ? -17.271 9.631 26.556 1.00 91.38 97 PHE A C 1
ATOM 771 O O . PHE A 1 97 ? -16.580 10.228 27.382 1.00 91.38 97 PHE A O 1
ATOM 778 N N . LYS A 1 98 ? -18.466 9.125 26.856 1.00 89.12 98 LYS A N 1
ATOM 779 C CA . LYS A 1 98 ? -19.024 9.054 28.206 1.00 89.12 98 LYS A CA 1
ATOM 780 C C . LYS A 1 98 ? -19.611 7.661 28.406 1.00 89.12 98 LYS A C 1
ATOM 782 O O . LYS A 1 98 ? -20.254 7.130 27.497 1.00 89.12 98 LYS A O 1
ATOM 787 N N . ALA A 1 99 ? -19.351 7.079 29.573 1.00 82.69 99 ALA A N 1
ATOM 788 C CA . ALA A 1 99 ? -20.015 5.856 29.999 1.00 82.69 99 ALA A CA 1
ATOM 789 C C . ALA A 1 99 ? -21.458 6.198 30.377 1.00 82.69 99 ALA A C 1
ATOM 791 O O . ALA A 1 99 ? -21.695 7.177 31.094 1.00 82.69 99 ALA A O 1
ATOM 792 N N . GLU A 1 100 ? -22.415 5.431 29.872 1.00 86.19 100 GLU A N 1
ATOM 793 C CA . GLU A 1 100 ? -23.812 5.601 30.248 1.00 86.19 100 GLU A CA 1
ATOM 794 C C . GLU A 1 100 ? -24.085 4.830 31.544 1.00 86.19 100 GLU A C 1
ATOM 796 O O . GLU A 1 100 ? -23.577 3.730 31.747 1.00 86.19 100 GLU A O 1
ATOM 801 N N . GLY A 1 101 ? -24.897 5.392 32.445 1.00 84.69 101 GLY A N 1
ATOM 802 C CA . GLY A 1 101 ? -25.160 4.784 33.761 1.00 84.69 101 GLY A CA 1
ATOM 803 C C . GLY A 1 101 ? -25.892 3.436 33.711 1.00 84.69 101 GLY A C 1
ATOM 804 O O . GLY A 1 101 ? -25.996 2.760 34.730 1.00 84.69 101 GLY A O 1
ATOM 805 N N . THR A 1 102 ? -26.403 3.055 32.541 1.00 89.44 102 THR A N 1
ATOM 806 C CA . THR A 1 102 ? -27.113 1.799 32.276 1.00 89.44 102 THR A CA 1
ATOM 807 C C . THR A 1 102 ? -26.256 0.757 31.556 1.00 89.44 102 THR A C 1
ATOM 809 O O . THR A 1 102 ? -26.713 -0.369 31.376 1.00 89.44 102 THR A O 1
ATOM 812 N N . GLU A 1 103 ? -25.042 1.108 31.119 1.00 91.88 103 GLU A N 1
ATOM 813 C CA . GLU A 1 103 ? -24.139 0.188 30.423 1.00 91.88 103 GLU A CA 1
ATOM 814 C C . GLU A 1 103 ? -23.332 -0.662 31.406 1.00 91.88 103 GLU A C 1
ATOM 816 O O . GLU A 1 103 ? -22.866 -0.197 32.448 1.00 91.88 103 GLU A O 1
ATOM 821 N N . THR A 1 104 ? -23.100 -1.923 31.043 1.00 93.75 104 THR A N 1
ATOM 822 C CA . THR A 1 104 ? -22.144 -2.770 31.756 1.00 93.75 104 THR A CA 1
ATOM 823 C C . THR A 1 104 ? -20.706 -2.409 31.376 1.00 93.75 104 THR A C 1
ATOM 825 O O . THR A 1 104 ? -20.428 -1.798 30.336 1.00 93.75 104 THR A O 1
ATOM 828 N N . LEU A 1 105 ? -19.752 -2.831 32.209 1.00 92.00 105 LEU A N 1
ATOM 829 C CA . LEU A 1 105 ? -18.324 -2.638 31.942 1.00 92.00 105 LEU A CA 1
ATOM 830 C C . LEU A 1 105 ? -17.902 -3.254 30.598 1.00 92.00 105 LEU A C 1
ATOM 832 O O . LEU A 1 105 ? -17.121 -2.658 29.861 1.00 92.00 105 LEU A O 1
ATOM 836 N N . GLU A 1 106 ? -18.453 -4.418 30.258 1.00 94.00 106 GLU A N 1
ATOM 837 C CA . GLU A 1 106 ? -18.169 -5.118 29.005 1.00 94.00 106 GLU A CA 1
ATOM 838 C C . GLU A 1 106 ? -18.697 -4.350 27.786 1.00 94.00 106 GLU A C 1
ATOM 840 O O . GLU A 1 106 ? -17.989 -4.185 26.793 1.00 94.00 106 GLU A O 1
ATOM 845 N N . GLN A 1 107 ? -19.907 -3.791 27.875 1.00 93.12 107 GLN A N 1
ATOM 846 C CA . GLN A 1 107 ? -20.473 -2.947 26.818 1.00 93.12 107 GLN A CA 1
ATOM 847 C C . GLN A 1 107 ? -19.643 -1.674 26.609 1.00 93.12 107 GLN A C 1
ATOM 849 O O . GLN A 1 107 ? -19.328 -1.307 25.474 1.00 93.12 107 GLN A O 1
ATOM 854 N N . THR A 1 108 ? -19.221 -1.050 27.709 1.00 93.06 108 THR A N 1
ATOM 855 C CA . THR A 1 108 ? -18.346 0.129 27.699 1.00 93.06 108 THR A CA 1
ATOM 856 C C . THR A 1 108 ? -16.995 -0.194 27.047 1.00 93.06 108 THR A C 1
ATOM 858 O O . THR A 1 108 ? -16.512 0.562 26.201 1.00 93.06 108 THR A O 1
ATOM 861 N N . PHE A 1 109 ? -16.401 -1.342 27.385 1.00 91.38 109 PHE A N 1
ATOM 862 C CA . PHE A 1 109 ? -15.136 -1.810 26.816 1.00 91.38 109 PHE A CA 1
ATOM 863 C C . PHE A 1 109 ? -15.240 -2.072 25.307 1.00 91.38 109 PHE A C 1
ATOM 865 O O . PHE A 1 109 ? -14.418 -1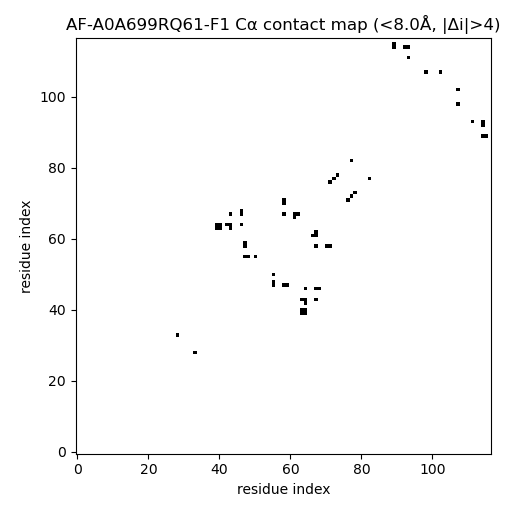.573 24.537 1.00 91.38 109 PHE A O 1
ATOM 872 N N . ASN A 1 110 ? -16.292 -2.764 24.863 1.00 92.88 110 ASN A N 1
ATOM 873 C CA . ASN A 1 110 ? -16.519 -3.048 23.445 1.00 92.88 110 ASN A CA 1
ATOM 874 C C . ASN A 1 110 ? -16.684 -1.758 22.617 1.00 92.88 110 ASN A C 1
ATOM 876 O O . ASN A 1 110 ? -16.136 -1.648 21.517 1.00 92.88 110 ASN A O 1
ATOM 880 N N . ARG A 1 111 ? -17.371 -0.737 23.154 1.00 92.25 111 ARG A N 1
ATOM 881 C CA . ARG A 1 111 ? -17.494 0.584 22.506 1.00 92.25 111 ARG A CA 1
ATOM 882 C C . ARG A 1 111 ? -16.161 1.323 22.418 1.00 92.25 111 ARG A C 1
ATOM 884 O O . ARG A 1 111 ? -15.866 1.922 21.384 1.00 92.25 111 ARG A O 1
ATOM 891 N N . LEU A 1 112 ? -15.337 1.263 23.465 1.00 90.88 112 LEU A N 1
ATOM 892 C CA . LEU A 1 112 ? -13.986 1.834 23.436 1.00 90.88 112 LEU A CA 1
ATOM 8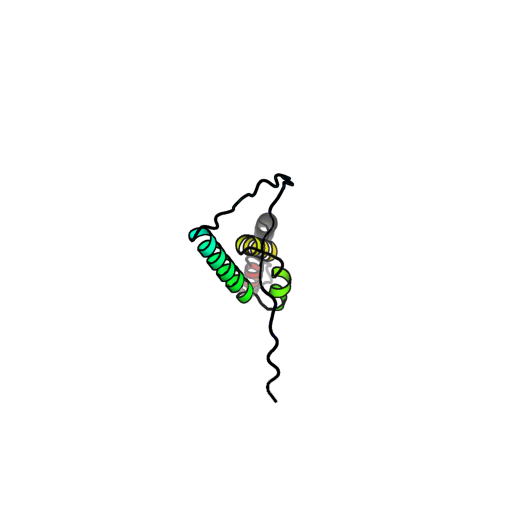93 C C . LEU A 1 112 ? -13.102 1.142 22.392 1.00 90.88 112 LEU A C 1
ATOM 895 O O . LEU A 1 112 ? -12.393 1.818 21.647 1.00 90.88 112 LEU A O 1
ATOM 899 N N . GLN A 1 113 ? -13.180 -0.184 22.277 1.00 90.88 113 GLN A N 1
ATOM 900 C CA . GLN A 1 113 ? -12.408 -0.946 21.294 1.00 90.88 113 GLN A CA 1
ATOM 901 C C . GLN A 1 113 ? -12.769 -0.576 19.846 1.00 90.88 113 GLN A C 1
ATOM 903 O O . GLN A 1 113 ? -11.888 -0.515 18.982 1.00 90.88 113 GLN A O 1
ATOM 908 N N . LEU A 1 114 ? -14.040 -0.248 19.593 1.00 89.31 114 LEU A N 1
ATOM 909 C CA . LEU A 1 114 ? -14.514 0.227 18.293 1.00 89.31 114 LEU A CA 1
ATOM 910 C C . LEU A 1 114 ? -13.934 1.604 17.915 1.00 89.31 114 LEU A C 1
ATOM 912 O O . LEU A 1 114 ? -13.683 1.858 16.741 1.00 89.31 114 LEU A O 1
ATOM 916 N N . ILE A 1 115 ? -13.688 2.482 18.895 1.00 87.94 115 ILE A N 1
ATOM 917 C CA . ILE A 1 115 ? -13.103 3.819 18.673 1.00 87.94 115 ILE A CA 1
ATOM 918 C C . ILE A 1 115 ? -11.600 3.733 18.372 1.00 87.94 115 ILE A C 1
ATOM 920 O O . ILE A 1 115 ? -11.066 4.568 17.642 1.00 87.94 115 ILE A O 1
ATOM 924 N N . VAL A 1 116 ? -10.904 2.746 18.940 1.00 83.38 116 VAL A N 1
ATOM 925 C CA . VAL A 1 116 ? -9.441 2.611 18.824 1.00 83.38 116 VAL A CA 1
ATOM 926 C C . VAL A 1 116 ? -9.012 1.820 17.572 1.00 83.38 116 VAL A C 1
ATOM 928 O O . VAL A 1 116 ? -7.872 1.975 17.129 1.00 83.38 116 VAL A O 1
ATOM 931 N N . SER A 1 117 ? -9.913 1.038 16.959 1.00 77.88 117 SER A N 1
ATOM 932 C CA . SER A 1 117 ? -9.682 0.333 15.674 1.00 77.88 117 SER A CA 1
ATOM 933 C C . SER A 1 117 ? -9.672 1.265 14.448 1.00 77.88 117 SER A C 1
ATOM 935 O O . SER A 1 117 ? -8.980 0.974 13.442 1.00 77.88 117 SER A O 1
#

Organism: Tanacetum cinerariifolium (NCBI:txid118510)

Mean predicted aligned error: 16.4 Å

Radius of gyration: 33.02 Å; Cα contacts (8 Å, |Δi|>4): 34; chains: 1; bounding box: 58×51×92 Å

InterPro domains:
  IPR061502 Copia/RE1/RE2-like, N-terminal domain [PF14223] (31-116)

Solvent-accessible surface area (backbone atoms only — not comparable to full-atom values): 7565 Å² total; per-residue (Å²): 138,85,87,78,87,82,80,92,79,88,82,91,83,90,84,82,89,80,91,72,87,70,82,74,78,80,74,76,80,46,77,64,53,56,50,51,51,54,50,36,54,50,48,34,51,54,58,42,70,74,41,60,71,84,53,29,68,76,52,61,82,46,89,46,33,66,59,37,49,54,49,50,40,63,71,72,65,54,53,73,66,56,55,49,49,53,54,50,51,35,52,50,52,57,75,68,60,73,85,56,97,86,58,51,72,66,57,51,49,54,55,52,54,64,57,75,108

Sequence (117 aa):
FRDSYEAPKEDAATASDGFAKKKGRTVTVTTEDMQKIKNDVKARTTLLLSLPDEHQLRFSKYKTAQELWAAILKTFGGNEATKKTKKNLQKQHYGNFKAEGTETLEQTFNRLQLIVS

pLDDT: mean 79.19, std 19.79, range [36.28, 97.44]

Foldseek 3Di:
DDDDDDDDDDDDDDDDDDDDDPPDPPPPCDPVNVVVVVVFVVLLVVLLVVDDPVVSVVLVPDDTSVSSVVVCCPVPVDDPVVVVVLVVQLVVCVVVDDDDPPDDPVRSVVVNVVSVD

Secondary structure (DSSP, 8-state):
----PPPP----------------------HHHHHHHHHHHHHHHHHHHTS-HHHHHHHTT--SHHHHHHHHHH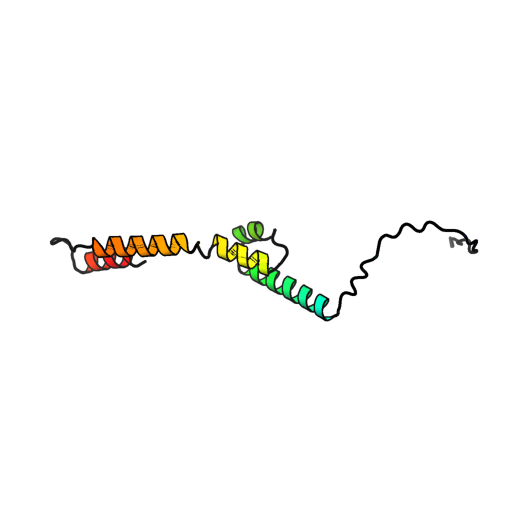HHS--HHHHHHHHHHHHHHHHT----TT--HHHHHHHHHHHH-